Protein AF-A0A0R2U387-F1 (afdb_monomer_lite)

Foldseek 3Di:
DPPVVVVVLVVLLVVLVVQLVQLVVQLVVVVCCCPVVVDDCVSNVVSVVSNVVSVVSNVVSVVVVVD

Radius of gyration: 15.46 Å; chains: 1; bounding box: 32×20×46 Å

pLDDT: mean 88.58, std 10.74, range [47.97, 96.81]

Structure (mmCIF, N/CA/C/O backbone):
data_AF-A0A0R2U387-F1
#
_entry.id   AF-A0A0R2U387-F1
#
loop_
_atom_site.group_PDB
_atom_site.id
_atom_site.type_symbol
_atom_site.label_atom_id
_atom_site.label_alt_id
_atom_site.label_comp_id
_atom_site.label_asym_id
_atom_site.label_entity_id
_atom_site.label_seq_id
_atom_site.pdbx_PDB_ins_code
_atom_site.Cartn_x
_atom_site.Cartn_y
_atom_site.Cartn_z
_atom_site.occupancy
_atom_site.B_iso_or_equiv
_atom_site.auth_seq_id
_atom_site.auth_comp_id
_atom_site.auth_asym_id
_atom_site.auth_atom_id
_atom_site.pdbx_PDB_model_num
ATOM 1 N N . MET A 1 1 ? -17.297 0.187 26.048 1.00 54.94 1 MET A N 1
ATOM 2 C CA . MET A 1 1 ? -16.448 0.837 25.025 1.00 54.94 1 MET A CA 1
ATOM 3 C C . MET A 1 1 ? -17.030 2.193 24.700 1.00 54.94 1 MET A C 1
ATOM 5 O O . MET A 1 1 ? -18.241 2.291 24.533 1.00 54.94 1 MET A O 1
ATOM 9 N N . LYS A 1 2 ? -16.206 3.242 24.677 1.00 71.31 2 LYS A N 1
ATOM 10 C CA . LYS A 1 2 ? -16.674 4.594 24.333 1.00 71.31 2 LYS A CA 1
ATOM 11 C C . LYS A 1 2 ? -16.893 4.650 22.817 1.00 71.31 2 LYS A C 1
ATOM 13 O O . LYS A 1 2 ? -16.084 4.111 22.074 1.00 71.31 2 LYS A O 1
ATOM 18 N N . ILE A 1 3 ? -17.953 5.310 22.346 1.00 75.31 3 ILE A N 1
ATOM 19 C CA . ILE A 1 3 ? -18.319 5.425 20.913 1.00 75.31 3 ILE A CA 1
ATOM 20 C C . ILE A 1 3 ? -17.119 5.833 20.029 1.00 75.31 3 ILE A C 1
ATOM 22 O O . ILE A 1 3 ? -16.956 5.333 18.919 1.00 75.31 3 ILE A O 1
ATOM 26 N N . ALA A 1 4 ? -16.217 6.666 20.557 1.00 76.12 4 ALA A N 1
ATOM 27 C CA . ALA A 1 4 ? -14.980 7.075 19.891 1.00 76.12 4 ALA A CA 1
ATOM 28 C C . ALA A 1 4 ? -14.030 5.910 19.533 1.00 76.12 4 ALA A C 1
ATOM 30 O O . ALA A 1 4 ? -13.357 5.958 18.506 1.00 76.12 4 ALA A O 1
ATOM 31 N N . GLU A 1 5 ? -13.973 4.853 20.346 1.00 75.12 5 GLU A N 1
ATOM 32 C CA . GLU A 1 5 ? -13.126 3.678 20.091 1.00 75.12 5 GLU A CA 1
ATOM 33 C C . GLU A 1 5 ? -13.681 2.819 18.950 1.00 75.12 5 GLU A C 1
ATOM 35 O O . GLU A 1 5 ? -12.906 2.298 18.149 1.00 75.12 5 GLU A O 1
ATOM 40 N N . LEU A 1 6 ? -15.011 2.719 18.838 1.00 74.00 6 LEU A N 1
ATOM 41 C CA . LEU A 1 6 ? -15.687 2.007 17.749 1.00 74.00 6 LEU A CA 1
ATOM 42 C C . LEU A 1 6 ? -15.464 2.707 16.404 1.00 74.00 6 LEU A C 1
ATOM 44 O O . LEU A 1 6 ? -15.051 2.060 15.444 1.00 74.00 6 LEU A O 1
ATOM 48 N N . ILE A 1 7 ? -15.634 4.033 16.367 1.00 77.75 7 ILE A N 1
ATOM 49 C CA . ILE A 1 7 ? -15.390 4.848 15.165 1.00 77.75 7 ILE A CA 1
ATOM 50 C C . ILE A 1 7 ? -13.920 4.746 14.732 1.00 77.75 7 ILE A C 1
ATOM 52 O O . ILE A 1 7 ? -13.622 4.563 13.551 1.00 77.75 7 ILE A O 1
ATOM 56 N N . LYS A 1 8 ? -12.981 4.810 15.687 1.00 80.06 8 LYS A N 1
ATOM 57 C CA . LYS A 1 8 ? -11.547 4.657 15.399 1.00 80.06 8 LYS A CA 1
ATOM 58 C C . LYS A 1 8 ? -11.227 3.271 14.836 1.00 80.06 8 LYS A C 1
ATOM 60 O O . LYS A 1 8 ? -10.410 3.164 13.924 1.00 80.06 8 LYS A O 1
ATOM 65 N N . ARG A 1 9 ? -11.876 2.220 15.348 1.00 78.31 9 ARG A N 1
ATOM 66 C CA . ARG A 1 9 ? -11.742 0.856 14.823 1.00 78.31 9 ARG A CA 1
ATOM 67 C C . ARG A 1 9 ? -12.207 0.774 13.369 1.00 78.31 9 ARG A C 1
ATOM 69 O O . ARG A 1 9 ? -11.434 0.344 12.521 1.00 78.31 9 ARG A O 1
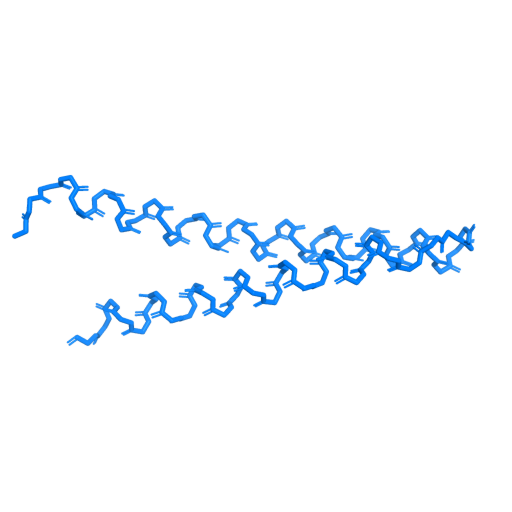ATOM 76 N N . GLU A 1 10 ? -13.428 1.198 13.060 1.00 81.88 10 GLU A N 1
ATOM 77 C CA . GLU A 1 10 ? -13.950 1.126 11.684 1.00 81.88 10 GLU A CA 1
ATOM 78 C C . GLU A 1 10 ? -13.117 1.940 10.687 1.00 81.88 10 GLU A C 1
ATOM 80 O O . GLU A 1 10 ? -12.853 1.481 9.572 1.00 81.88 10 GLU A O 1
ATOM 85 N N . SER A 1 11 ? -12.632 3.108 11.112 1.00 87.00 11 SER A N 1
ATOM 86 C CA . SER A 1 11 ? -11.721 3.938 10.320 1.00 87.00 11 SER A CA 1
ATOM 87 C C . SER A 1 11 ? -10.408 3.210 9.994 1.00 87.00 11 SER A C 1
ATOM 89 O O . SER A 1 11 ? -9.972 3.217 8.844 1.00 87.00 11 SER A O 1
ATOM 91 N N . MET A 1 12 ? -9.817 2.501 10.964 1.00 88.00 12 MET A N 1
ATOM 92 C CA . MET A 1 12 ? -8.582 1.726 10.762 1.00 88.00 12 MET A CA 1
ATOM 93 C C . MET A 1 12 ? -8.779 0.560 9.784 1.00 88.00 12 MET A C 1
ATOM 95 O O . MET A 1 12 ? -7.962 0.381 8.884 1.00 88.00 12 MET A O 1
ATOM 99 N N . GLY A 1 13 ? -9.878 -0.194 9.903 1.00 87.94 13 GLY A N 1
ATOM 100 C CA . GLY A 1 13 ? -10.205 -1.256 8.943 1.00 87.94 13 GLY A CA 1
ATOM 101 C C . GLY A 1 13 ? -10.381 -0.712 7.520 1.00 87.94 13 GLY A C 1
ATOM 102 O O . GLY A 1 13 ? -9.811 -1.240 6.568 1.00 87.94 13 GLY A O 1
ATOM 103 N N . THR A 1 14 ? -11.086 0.414 7.385 1.00 91.62 14 THR A N 1
ATOM 104 C CA . THR A 1 14 ? -11.262 1.101 6.095 1.00 91.62 14 THR A CA 1
ATOM 105 C C . THR A 1 14 ? -9.921 1.556 5.513 1.00 91.62 14 THR A C 1
ATOM 107 O O . THR A 1 14 ? -9.658 1.357 4.328 1.00 91.62 14 THR A O 1
ATOM 110 N N . PHE A 1 15 ? -9.039 2.117 6.343 1.00 92.56 15 PHE A N 1
ATOM 111 C CA . PHE A 1 15 ? -7.701 2.544 5.937 1.00 92.56 15 PHE A CA 1
ATOM 112 C C . PHE A 1 15 ? -6.841 1.379 5.424 1.00 92.56 15 PHE A C 1
ATOM 114 O O . PHE A 1 15 ? -6.256 1.485 4.345 1.00 92.56 15 PHE A O 1
ATOM 121 N N . PHE A 1 16 ? -6.806 0.244 6.131 1.00 92.38 16 PHE A N 1
ATOM 122 C CA . PHE A 1 16 ? -6.062 -0.940 5.680 1.00 92.38 16 PHE A CA 1
ATOM 123 C C . PHE A 1 16 ? -6.617 -1.517 4.371 1.00 92.38 16 PHE A C 1
ATOM 125 O O . PHE A 1 16 ? -5.844 -1.910 3.493 1.00 92.38 16 PHE A O 1
ATOM 132 N N . GLY A 1 17 ? -7.942 -1.491 4.194 1.00 91.12 17 GLY A N 1
ATOM 133 C CA . GLY A 1 17 ? -8.586 -1.835 2.925 1.00 91.12 17 GLY A CA 1
ATOM 134 C C . GLY A 1 17 ? -8.130 -0.936 1.774 1.00 91.12 17 GLY A C 1
ATOM 135 O O . GLY A 1 17 ? -7.749 -1.431 0.713 1.00 91.12 17 GLY A O 1
ATOM 136 N N . TRP A 1 18 ? -8.074 0.379 1.989 1.00 94.94 18 TRP A N 1
ATOM 137 C CA . TRP A 1 18 ? -7.552 1.309 0.985 1.00 94.94 18 TRP A CA 1
ATOM 138 C C . TRP A 1 18 ? -6.069 1.093 0.686 1.00 94.94 18 TRP A C 1
ATOM 140 O O . TRP A 1 18 ? -5.686 1.135 -0.482 1.00 94.94 18 TRP A O 1
ATOM 150 N N . MET A 1 19 ? -5.241 0.803 1.697 1.00 94.50 19 MET A N 1
ATOM 151 C CA . MET A 1 19 ? -3.828 0.464 1.490 1.00 94.50 19 MET A CA 1
ATOM 152 C C . MET A 1 19 ? -3.656 -0.763 0.593 1.00 94.50 19 MET A C 1
ATOM 154 O O . MET A 1 19 ? -2.835 -0.726 -0.323 1.00 94.50 19 MET A O 1
ATOM 158 N N . TRP A 1 20 ? -4.446 -1.824 0.813 1.00 94.81 20 TRP A N 1
ATOM 159 C CA . TRP A 1 20 ? -4.475 -2.976 -0.094 1.00 94.81 20 TRP A CA 1
ATOM 160 C C . TRP A 1 20 ? -4.783 -2.499 -1.508 1.00 94.81 20 TRP A C 1
ATOM 162 O O . TRP A 1 20 ? -3.994 -2.748 -2.427 1.00 94.81 20 TRP A O 1
ATOM 172 N N . ILE A 1 21 ? -5.940 -1.858 -1.695 1.00 94.38 21 ILE A N 1
ATOM 173 C CA . ILE A 1 21 ? -6.481 -1.522 -3.016 1.00 94.38 21 ILE A CA 1
ATOM 174 C C . ILE A 1 21 ? -5.487 -0.646 -3.782 1.00 94.38 21 ILE A C 1
ATOM 176 O O . ILE A 1 21 ? -5.034 -1.026 -4.862 1.00 94.38 21 ILE A O 1
ATOM 180 N N . VAL A 1 22 ? -5.083 0.482 -3.197 1.00 95.94 22 VAL A N 1
ATOM 181 C CA . VAL A 1 22 ? -4.166 1.438 -3.830 1.00 95.94 22 VAL A CA 1
ATOM 182 C C . VAL A 1 22 ? -2.803 0.805 -4.082 1.00 95.94 22 VAL A C 1
ATOM 184 O O . VAL A 1 22 ? -2.256 0.985 -5.170 1.00 95.94 22 VAL A O 1
ATOM 187 N N . GLY A 1 23 ? -2.273 0.027 -3.133 1.00 94.50 23 GLY A N 1
ATOM 188 C CA . GLY A 1 23 ? -1.003 -0.680 -3.303 1.00 94.50 23 GLY A CA 1
ATOM 189 C C . GLY A 1 23 ? -1.043 -1.662 -4.474 1.00 94.50 23 GLY A C 1
ATOM 190 O O . GLY A 1 23 ? -0.130 -1.683 -5.293 1.00 94.50 23 GLY A O 1
ATOM 191 N N . THR A 1 24 ? -2.142 -2.406 -4.624 1.00 94.06 24 THR A N 1
ATOM 192 C CA . THR A 1 24 ? -2.313 -3.390 -5.705 1.00 94.06 24 THR A CA 1
ATOM 193 C C . THR A 1 24 ? -2.408 -2.719 -7.075 1.00 94.06 24 THR A C 1
ATOM 195 O O . THR A 1 24 ? -1.689 -3.103 -7.995 1.00 94.06 24 THR A O 1
ATOM 198 N N . PHE A 1 25 ? -3.249 -1.690 -7.220 1.00 96.44 25 PHE A N 1
ATOM 199 C CA . PHE A 1 25 ? -3.366 -0.960 -8.488 1.00 96.44 25 PHE A CA 1
ATOM 200 C C . PHE A 1 25 ? -2.065 -0.236 -8.854 1.00 96.44 25 PHE A C 1
ATOM 202 O O . PHE A 1 25 ? -1.627 -0.297 -10.003 1.00 96.44 25 PHE A O 1
ATOM 209 N N . SER A 1 26 ? -1.404 0.382 -7.87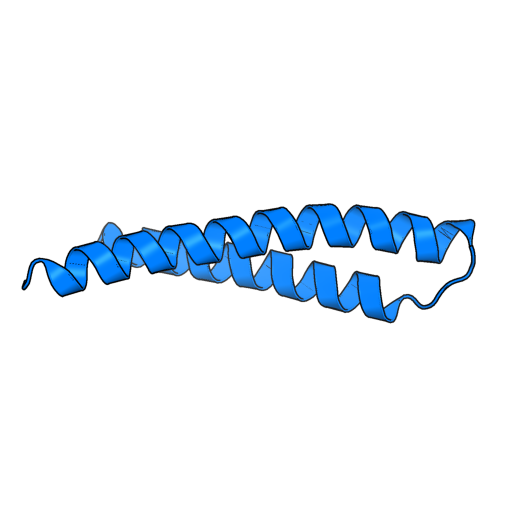1 1.00 96.56 26 SER A N 1
ATOM 210 C CA . SER A 1 26 ? -0.099 1.022 -8.064 1.00 96.56 26 SER A CA 1
ATOM 211 C C . SER A 1 26 ? 0.971 0.011 -8.476 1.00 96.56 26 SER A C 1
ATOM 213 O O . SER A 1 26 ? 1.770 0.303 -9.359 1.00 96.56 26 SER A O 1
ATOM 215 N N . ALA A 1 27 ? 0.974 -1.192 -7.895 1.00 96.31 27 ALA A N 1
ATOM 216 C CA . ALA A 1 27 ? 1.909 -2.245 -8.276 1.00 96.31 27 ALA A CA 1
ATOM 217 C C . ALA A 1 27 ? 1.715 -2.656 -9.740 1.00 96.31 27 ALA A C 1
ATOM 219 O O . ALA A 1 27 ? 2.690 -2.734 -10.477 1.00 96.31 27 ALA A O 1
ATOM 220 N N . VAL A 1 28 ? 0.474 -2.835 -10.203 1.00 96.81 28 VAL A N 1
ATOM 221 C CA . VAL A 1 28 ? 0.208 -3.135 -11.621 1.00 96.81 28 VAL A CA 1
ATOM 222 C C . VAL A 1 28 ? 0.704 -2.004 -12.526 1.00 96.81 28 VAL A C 1
ATOM 224 O O . VAL A 1 28 ? 1.382 -2.268 -13.517 1.00 96.81 28 VAL A O 1
ATOM 227 N N . TYR A 1 29 ? 0.426 -0.748 -12.170 1.00 96.12 29 TYR A N 1
ATOM 228 C CA . TYR A 1 29 ? 0.901 0.409 -12.929 1.00 96.12 29 TYR A CA 1
ATOM 229 C C . TYR A 1 29 ? 2.434 0.451 -13.020 1.00 96.12 29 TYR A C 1
ATOM 231 O O . TYR A 1 29 ? 2.988 0.517 -14.116 1.00 96.12 29 TYR A O 1
ATOM 239 N N . PHE A 1 30 ? 3.132 0.361 -11.886 1.00 96.50 30 PHE A N 1
ATOM 240 C CA . PHE A 1 30 ? 4.593 0.422 -11.860 1.00 96.50 30 PHE A CA 1
ATOM 241 C C . PHE A 1 30 ? 5.257 -0.812 -12.466 1.00 96.50 30 PHE A C 1
ATOM 243 O O . PHE A 1 30 ? 6.356 -0.698 -12.995 1.00 96.50 30 PHE A O 1
ATOM 250 N N . PHE A 1 31 ? 4.596 -1.969 -12.439 1.00 96.44 31 PHE A N 1
ATOM 251 C CA . PHE A 1 31 ? 5.049 -3.144 -13.172 1.00 96.44 31 PHE A CA 1
ATOM 252 C C . PHE A 1 31 ? 5.069 -2.872 -14.679 1.00 96.44 31 PHE A C 1
ATOM 254 O O . PHE A 1 31 ? 6.077 -3.123 -15.329 1.00 96.44 31 PHE A O 1
ATOM 261 N N . VAL A 1 32 ? 3.987 -2.307 -15.227 1.00 96.69 32 VAL A N 1
ATOM 262 C CA . VAL A 1 32 ? 3.923 -1.925 -16.647 1.00 96.69 32 VAL A CA 1
ATOM 263 C C . VAL A 1 32 ? 5.001 -0.886 -16.971 1.00 96.69 32 VAL A C 1
ATOM 265 O O . VAL A 1 32 ? 5.703 -1.040 -17.968 1.00 96.69 32 VAL A O 1
ATOM 268 N N . GLN A 1 33 ? 5.192 0.120 -16.112 1.00 95.50 33 GLN A N 1
ATOM 269 C CA . GLN A 1 33 ? 6.251 1.121 -16.294 1.00 95.50 33 GLN A CA 1
ATOM 270 C C . GLN A 1 33 ? 7.648 0.476 -16.338 1.00 95.50 33 GLN A C 1
ATOM 272 O O . GLN A 1 33 ? 8.369 0.618 -17.324 1.00 95.50 33 GLN A O 1
ATOM 277 N N . ALA A 1 34 ? 8.004 -0.320 -15.327 1.00 94.38 34 ALA A N 1
ATOM 278 C CA . ALA A 1 34 ? 9.313 -0.968 -15.251 1.00 94.38 34 ALA A CA 1
ATOM 279 C C . ALA A 1 34 ? 9.554 -1.967 -16.398 1.00 94.38 34 ALA A C 1
ATOM 281 O O . ALA A 1 34 ? 10.661 -2.057 -16.928 1.00 94.38 34 ALA A O 1
ATOM 282 N N . PHE A 1 35 ? 8.518 -2.707 -16.806 1.00 94.62 35 PHE A N 1
ATOM 283 C CA . PHE A 1 35 ? 8.634 -3.737 -17.836 1.00 94.62 35 PHE A CA 1
ATOM 284 C C . PHE A 1 35 ? 8.761 -3.158 -19.250 1.00 94.62 35 PHE A C 1
ATOM 286 O O . PHE A 1 35 ? 9.605 -3.611 -20.020 1.00 94.62 35 PHE A O 1
ATOM 293 N N . PHE A 1 36 ? 7.938 -2.165 -19.604 1.00 95.56 36 PHE A N 1
ATOM 294 C CA . PHE A 1 36 ? 7.892 -1.633 -20.972 1.00 95.56 36 PHE A CA 1
ATOM 295 C C . PHE A 1 36 ? 8.808 -0.429 -21.197 1.00 95.56 36 PHE A C 1
ATOM 297 O O . PHE A 1 36 ? 9.284 -0.243 -22.315 1.00 95.56 36 PHE A O 1
ATOM 304 N N . TYR A 1 37 ? 9.075 0.368 -20.161 1.00 92.25 37 TYR A N 1
ATOM 305 C CA . TYR A 1 37 ? 9.834 1.616 -20.285 1.00 92.25 37 TYR A CA 1
ATOM 306 C C . TYR A 1 37 ? 11.246 1.528 -19.686 1.00 92.25 37 TYR A C 1
ATOM 308 O O . TYR A 1 37 ? 11.966 2.519 -19.688 1.00 92.25 37 TYR A O 1
ATOM 316 N N . GLN A 1 38 ? 11.667 0.340 -19.220 1.00 82.25 38 GLN A N 1
ATOM 317 C CA . GLN A 1 38 ? 12.946 0.105 -18.524 1.00 82.25 38 GLN A CA 1
ATOM 318 C C . GLN A 1 38 ? 13.158 1.017 -17.302 1.00 82.25 38 GLN A C 1
ATOM 320 O O . GLN A 1 38 ? 14.291 1.269 -16.884 1.00 82.25 38 GLN A O 1
ATOM 325 N N . ASP A 1 39 ? 12.059 1.486 -16.709 1.00 85.19 39 ASP A N 1
ATOM 326 C CA . ASP A 1 39 ? 12.076 2.255 -15.475 1.00 85.19 39 ASP A CA 1
ATOM 327 C C . ASP A 1 39 ? 12.486 1.388 -14.275 1.00 85.19 39 ASP A C 1
ATOM 329 O O . ASP A 1 39 ? 12.495 0.154 -14.303 1.00 85.19 39 ASP A O 1
ATOM 333 N N . SER A 1 40 ? 12.831 2.052 -13.173 1.00 93.31 40 SER A N 1
ATOM 334 C CA . SER A 1 40 ? 13.212 1.374 -11.936 1.00 93.31 40 SER A CA 1
ATOM 335 C C . SER A 1 40 ? 12.099 0.458 -11.413 1.00 93.31 40 SER A C 1
ATOM 337 O O . SER A 1 40 ? 10.929 0.832 -11.372 1.00 93.31 40 SER A O 1
ATOM 339 N N . TRP A 1 41 ? 12.480 -0.716 -10.906 1.00 95.25 41 TRP A N 1
ATOM 340 C CA . TRP A 1 41 ? 11.573 -1.658 -10.239 1.00 95.25 41 TRP A CA 1
ATOM 341 C C . TRP A 1 41 ? 11.237 -1.257 -8.793 1.00 95.25 41 TRP A C 1
ATOM 343 O O . TRP A 1 41 ? 10.333 -1.829 -8.184 1.00 95.25 41 TRP A O 1
ATOM 353 N N . ILE A 1 42 ? 11.939 -0.271 -8.221 1.00 96.12 42 ILE A N 1
ATOM 354 C CA . ILE A 1 42 ? 11.757 0.153 -6.822 1.00 96.12 42 ILE A CA 1
ATOM 355 C C . ILE A 1 42 ? 10.308 0.594 -6.526 1.00 96.12 42 ILE A C 1
ATOM 357 O O . ILE A 1 42 ? 9.747 0.110 -5.539 1.00 96.12 42 ILE A O 1
ATOM 361 N N . PRO A 1 43 ? 9.651 1.439 -7.350 1.00 95.25 43 PRO A N 1
ATOM 362 C CA . PRO A 1 43 ? 8.259 1.833 -7.123 1.00 95.25 43 PRO A CA 1
ATOM 363 C C . PRO A 1 43 ? 7.290 0.645 -7.137 1.00 95.25 43 PRO A C 1
ATOM 365 O O . PRO A 1 43 ? 6.373 0.589 -6.317 1.00 95.25 43 PRO A O 1
ATOM 368 N N . PHE A 1 44 ? 7.524 -0.343 -8.008 1.00 96.00 44 PHE A N 1
ATOM 369 C CA . PHE A 1 44 ? 6.742 -1.580 -8.050 1.00 96.00 44 PHE A CA 1
ATOM 370 C C . PHE A 1 44 ? 6.882 -2.389 -6.755 1.00 96.00 44 PHE A C 1
ATOM 372 O O . PHE A 1 44 ? 5.876 -2.815 -6.181 1.00 96.00 44 PHE A O 1
ATOM 379 N N . LEU A 1 45 ? 8.114 -2.580 -6.275 1.00 96.56 45 LEU A N 1
ATOM 380 C CA . LEU A 1 45 ? 8.378 -3.332 -5.047 1.00 96.56 45 LEU A CA 1
ATOM 381 C C . LEU A 1 45 ? 7.755 -2.645 -3.826 1.00 96.56 45 LEU A C 1
ATOM 383 O O . LEU A 1 45 ? 7.136 -3.313 -2.999 1.00 96.56 45 LEU A O 1
ATOM 387 N N . LEU A 1 46 ? 7.850 -1.315 -3.742 1.00 96.31 46 LEU A N 1
ATOM 388 C CA . LEU A 1 46 ? 7.228 -0.532 -2.672 1.00 96.31 46 LEU A CA 1
ATOM 389 C C . LEU A 1 46 ? 5.700 -0.629 -2.705 1.00 96.31 46 LEU A C 1
ATOM 391 O O . LEU A 1 46 ? 5.084 -0.909 -1.677 1.00 96.31 46 LEU A O 1
ATOM 395 N N . ALA A 1 47 ? 5.084 -0.449 -3.875 1.00 96.06 47 ALA A N 1
ATOM 396 C CA . ALA A 1 47 ? 3.635 -0.563 -4.026 1.00 96.06 47 ALA A CA 1
ATOM 397 C C . ALA A 1 47 ? 3.132 -1.970 -3.663 1.00 96.06 47 ALA A C 1
ATOM 399 O O . ALA A 1 47 ? 2.137 -2.114 -2.949 1.00 96.06 47 ALA A O 1
ATOM 400 N N . SER A 1 48 ? 3.872 -3.001 -4.078 1.00 95.62 48 SER A N 1
ATOM 401 C CA . SER A 1 48 ? 3.586 -4.395 -3.735 1.00 95.62 48 SER A CA 1
ATOM 402 C C . SER A 1 48 ? 3.677 -4.633 -2.227 1.00 95.62 48 SER A C 1
ATOM 404 O O . SER A 1 48 ? 2.764 -5.216 -1.644 1.00 95.62 48 SER A O 1
ATOM 406 N N . ALA A 1 49 ? 4.731 -4.135 -1.572 1.00 96.06 49 ALA A N 1
ATOM 407 C CA . ALA A 1 49 ? 4.892 -4.248 -0.125 1.00 96.06 49 ALA A CA 1
ATOM 408 C C . ALA A 1 49 ? 3.746 -3.558 0.633 1.00 96.06 49 ALA A C 1
ATOM 410 O O . ALA A 1 49 ? 3.170 -4.155 1.540 1.00 96.06 49 ALA A O 1
ATOM 411 N N . ILE A 1 50 ? 3.354 -2.345 0.225 1.00 94.81 50 ILE A N 1
ATOM 412 C CA . ILE A 1 50 ? 2.222 -1.613 0.817 1.00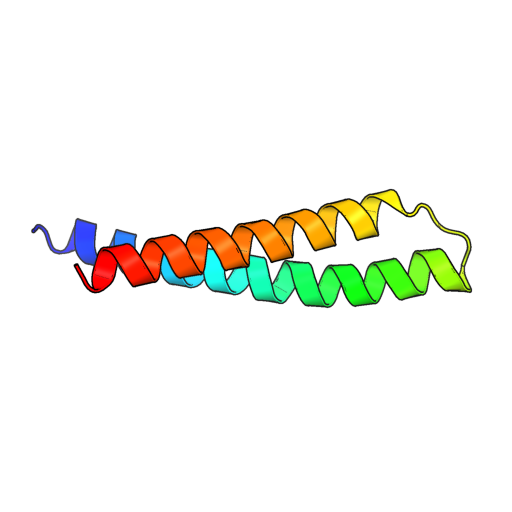 94.81 50 ILE A CA 1
ATOM 413 C C . ILE A 1 50 ? 0.916 -2.396 0.649 1.00 94.81 50 ILE A C 1
ATOM 415 O O . ILE A 1 50 ? 0.163 -2.533 1.613 1.00 94.81 50 ILE A O 1
ATOM 419 N N . GLY A 1 51 ? 0.657 -2.941 -0.543 1.00 94.50 51 GLY A N 1
ATOM 420 C CA . GLY A 1 51 ? -0.546 -3.731 -0.808 1.00 94.50 51 GLY A CA 1
ATOM 421 C C . GLY A 1 51 ? -0.614 -5.002 0.044 1.00 94.50 51 GLY A C 1
ATOM 422 O O . GLY A 1 51 ? -1.651 -5.298 0.641 1.00 94.50 51 GLY A O 1
ATOM 423 N N . ILE A 1 52 ? 0.505 -5.727 0.155 1.00 95.38 52 ILE A N 1
ATOM 424 C CA . ILE A 1 52 ? 0.617 -6.945 0.972 1.00 95.38 52 ILE A CA 1
ATOM 425 C C . ILE A 1 52 ? 0.417 -6.623 2.456 1.00 95.38 52 ILE A C 1
ATOM 427 O O . ILE A 1 52 ? -0.382 -7.286 3.118 1.00 95.38 52 ILE A O 1
ATOM 431 N N . LEU A 1 53 ? 1.095 -5.594 2.972 1.00 94.38 53 LEU A N 1
ATOM 432 C CA . LEU A 1 53 ? 0.967 -5.180 4.370 1.00 94.38 53 LEU A CA 1
ATOM 433 C C . LEU A 1 53 ? -0.446 -4.682 4.682 1.00 94.38 53 LEU A C 1
ATOM 435 O O . LEU A 1 53 ? -1.015 -5.083 5.692 1.00 94.38 53 LEU A O 1
ATOM 439 N N . GLY A 1 54 ? -1.051 -3.882 3.798 1.00 92.25 54 GLY A N 1
ATOM 440 C CA . GLY A 1 54 ? -2.438 -3.433 3.942 1.00 92.25 54 GLY A CA 1
ATOM 441 C C . GLY A 1 54 ? -3.413 -4.607 4.036 1.00 92.25 54 GLY A C 1
ATOM 442 O O . GLY A 1 54 ? -4.259 -4.646 4.927 1.00 92.25 54 GLY A O 1
ATOM 443 N N . LYS A 1 55 ? -3.238 -5.625 3.184 1.00 93.81 55 LYS A N 1
ATOM 444 C CA . LYS A 1 55 ? -4.026 -6.863 3.234 1.00 93.81 55 LYS A CA 1
ATOM 445 C C . LYS A 1 55 ? -3.818 -7.654 4.521 1.00 93.81 55 LYS A C 1
ATOM 447 O O . LYS A 1 55 ? -4.787 -8.177 5.066 1.00 93.81 55 LYS A O 1
ATOM 452 N N . GLN A 1 56 ? -2.577 -7.768 4.985 1.00 93.94 56 GLN A N 1
ATOM 453 C CA . GLN A 1 56 ? -2.265 -8.483 6.219 1.00 93.94 56 GLN A CA 1
ATOM 454 C C . GLN A 1 56 ? -2.886 -7.779 7.431 1.00 93.94 56 GLN A C 1
ATOM 456 O O . GLN A 1 56 ? -3.625 -8.408 8.181 1.00 93.94 56 GLN A O 1
ATOM 461 N N . PHE A 1 57 ? -2.693 -6.464 7.561 1.00 92.25 57 PHE A N 1
ATOM 462 C CA . PHE A 1 57 ? -3.280 -5.684 8.651 1.00 92.25 57 PHE A CA 1
ATOM 463 C C . PHE A 1 57 ? -4.806 -5.687 8.629 1.00 92.25 57 PHE A C 1
ATOM 465 O O . PHE A 1 57 ? -5.420 -5.748 9.691 1.00 92.25 57 PHE A O 1
ATOM 472 N N . LEU A 1 58 ? -5.427 -5.675 7.445 1.00 91.69 58 LEU A N 1
ATOM 473 C CA . LEU A 1 58 ? -6.877 -5.815 7.332 1.00 91.69 58 LEU A CA 1
ATOM 474 C C . LEU A 1 58 ? -7.352 -7.165 7.887 1.00 91.69 58 LEU A C 1
ATOM 476 O O . LEU A 1 58 ? -8.279 -7.197 8.691 1.00 91.69 58 LEU A O 1
ATOM 480 N N . LYS A 1 59 ? -6.689 -8.266 7.515 1.00 91.25 59 LYS A N 1
ATOM 481 C CA . LYS A 1 59 ? -7.023 -9.604 8.022 1.00 91.25 59 LYS A CA 1
ATOM 482 C C . LYS A 1 59 ? -6.845 -9.713 9.531 1.00 91.25 59 LYS A C 1
ATOM 484 O O . LYS A 1 59 ? -7.723 -10.246 10.201 1.00 91.25 59 LYS A O 1
ATOM 489 N N . ASP A 1 60 ? -5.738 -9.203 10.062 1.00 89.56 60 ASP A N 1
ATOM 490 C CA . ASP A 1 60 ? -5.463 -9.237 11.501 1.00 89.56 60 ASP A CA 1
ATOM 491 C C . ASP A 1 60 ? -6.490 -8.390 12.273 1.00 89.56 60 ASP A C 1
ATOM 493 O O . ASP A 1 60 ? -6.971 -8.781 13.339 1.00 89.56 60 ASP A O 1
ATOM 497 N N . PHE A 1 61 ? -6.898 -7.254 11.697 1.00 88.00 61 PHE A N 1
ATOM 498 C CA . PHE A 1 61 ? -7.948 -6.398 12.238 1.00 88.00 61 PHE A CA 1
ATOM 499 C C . PHE A 1 61 ? -9.323 -7.086 12.251 1.00 88.00 61 PHE A C 1
ATOM 501 O O . PHE A 1 61 ? -10.035 -7.024 13.256 1.00 88.00 61 PHE A O 1
ATOM 508 N N . GLU A 1 62 ? -9.695 -7.754 11.157 1.00 86.50 62 GLU A N 1
ATOM 509 C CA . GLU A 1 62 ? -10.945 -8.513 11.039 1.00 86.50 62 GLU A CA 1
ATOM 510 C C . GLU A 1 62 ? -10.962 -9.734 11.969 1.00 86.50 62 GLU A C 1
ATOM 512 O O . GLU A 1 62 ? -11.957 -9.970 12.654 1.00 86.50 62 GLU A O 1
ATOM 517 N N . ALA A 1 63 ? -9.849 -10.466 12.071 1.00 85.62 63 ALA A N 1
ATOM 518 C CA . ALA A 1 63 ? -9.703 -11.595 12.987 1.00 85.62 63 ALA A CA 1
ATOM 519 C C . ALA A 1 63 ? -9.862 -11.158 14.451 1.00 85.62 63 ALA A C 1
ATOM 521 O O . ALA A 1 63 ? -10.608 -11.779 15.204 1.00 85.62 63 ALA A O 1
ATOM 522 N N . GLY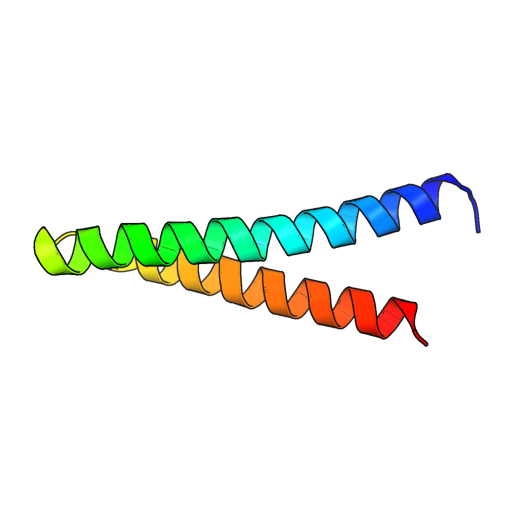 A 1 64 ? -9.253 -10.032 14.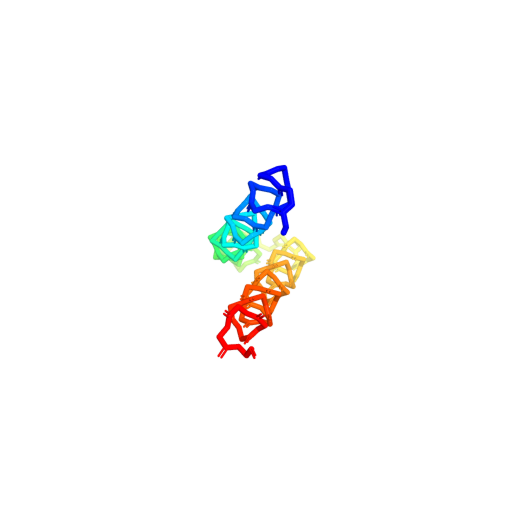837 1.00 75.06 64 GLY A N 1
ATOM 523 C CA . GLY A 1 64 ? -9.429 -9.442 16.166 1.00 75.06 64 GLY A CA 1
ATOM 524 C C . GLY A 1 64 ? -10.811 -8.822 16.411 1.00 75.06 64 GLY A C 1
ATOM 525 O O . GLY A 1 64 ? -11.103 -8.408 17.533 1.00 75.06 64 GLY A O 1
ATOM 526 N N . LYS A 1 65 ? -11.664 -8.682 15.389 1.00 63.59 65 LYS A N 1
ATOM 527 C CA . LYS A 1 65 ? -13.062 -8.237 15.528 1.00 63.59 65 LYS A CA 1
ATOM 528 C C . LYS A 1 65 ? -14.024 -9.405 15.784 1.00 63.59 65 LYS A C 1
ATOM 530 O O . LYS A 1 65 ? -15.086 -9.162 16.347 1.00 63.59 65 LYS A O 1
ATOM 535 N N . ASN A 1 66 ? -13.631 -10.625 15.413 1.00 57.81 66 ASN A N 1
ATOM 536 C CA . ASN A 1 66 ? -14.423 -11.853 15.547 1.00 57.81 66 ASN A CA 1
ATOM 537 C C . ASN A 1 66 ? -14.032 -12.733 16.756 1.00 57.81 66 ASN A C 1
ATOM 539 O O . ASN A 1 66 ? -14.601 -13.813 16.909 1.00 57.81 66 ASN A O 1
ATOM 543 N N . SER A 1 67 ? -13.076 -12.298 17.585 1.00 47.97 67 SER A N 1
ATOM 544 C CA . SER A 1 67 ? -12.680 -12.935 18.852 1.00 47.97 67 SER A CA 1
ATOM 545 C C . SER A 1 67 ? -13.146 -12.121 20.050 1.00 47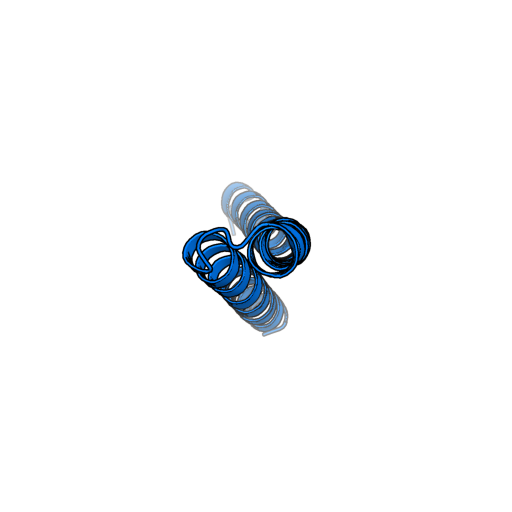.97 67 SER A C 1
ATOM 547 O O . SER A 1 67 ? -13.247 -12.747 21.127 1.00 47.97 67 SER A O 1
#

Secondary structure (DSSP, 8-state):
--HHHHHHHHHHHHHHHHHHHHHHHHHHHHHHHHHHH---SHHHHHHHHHHHHHHHHHHHHHHTT--

Organism: NCBI:txid1655626

Sequence (67 aa):
MKIAELIKRESMGTFFGWMWIVGTFSAVYFFVQAFFYQDSWIPFLLASAIGILGKQFLKDFEAGKNS